Protein AF-A0A9P9IDA0-F1 (afdb_monomer)

Organism: NCBI:txid1079267

Structure (mmCIF, N/CA/C/O backbone):
data_AF-A0A9P9IDA0-F1
#
_entry.id   AF-A0A9P9IDA0-F1
#
loop_
_atom_site.group_PDB
_atom_site.id
_atom_site.type_symbol
_atom_site.label_atom_id
_atom_site.label_alt_id
_atom_site.label_comp_id
_atom_site.label_asym_id
_atom_site.label_entity_id
_atom_site.label_seq_id
_atom_site.pdbx_PDB_ins_code
_atom_site.Cartn_x
_atom_site.Cartn_y
_atom_site.Cartn_z
_atom_site.occupancy
_atom_site.B_iso_or_equiv
_atom_site.auth_seq_id
_atom_site.auth_comp_id
_atom_site.auth_asym_id
_atom_site.auth_atom_id
_atom_site.pdbx_PDB_model_num
ATOM 1 N N . ASN A 1 1 ? 16.414 -9.716 -19.639 1.00 50.94 1 ASN A N 1
ATOM 2 C CA . ASN A 1 1 ? 15.720 -8.803 -18.703 1.0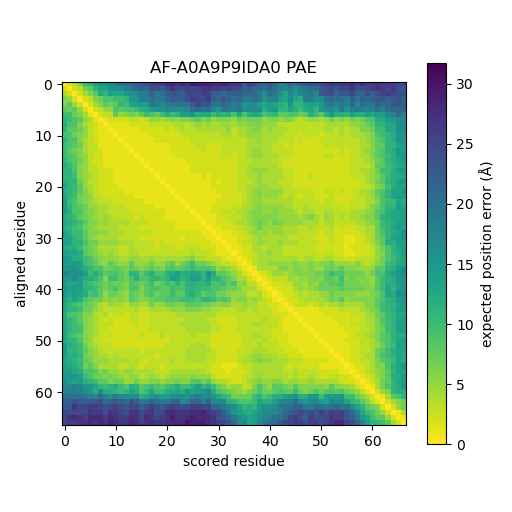0 50.94 1 ASN A CA 1
ATOM 3 C C . ASN A 1 1 ? 14.221 -8.684 -18.954 1.00 50.94 1 ASN A C 1
ATOM 5 O O . ASN A 1 1 ? 13.494 -8.774 -17.984 1.00 50.94 1 ASN A O 1
ATOM 9 N N . TYR A 1 2 ? 13.734 -8.674 -20.202 1.00 45.66 2 TYR A N 1
ATOM 10 C CA . TYR A 1 2 ? 12.297 -8.541 -20.530 1.00 45.66 2 TYR A CA 1
ATOM 11 C C . TYR A 1 2 ? 11.316 -9.496 -19.800 1.00 45.66 2 TYR A C 1
ATOM 13 O O . TYR A 1 2 ? 10.202 -9.109 -19.474 1.00 45.66 2 TYR A O 1
ATOM 21 N N . TYR A 1 3 ? 11.718 -10.737 -19.493 1.00 42.50 3 TYR A N 1
ATOM 22 C CA . TYR A 1 3 ? 10.847 -11.705 -18.802 1.00 42.50 3 TYR A CA 1
ATOM 23 C C . TYR A 1 3 ? 10.836 -11.590 -17.269 1.00 42.50 3 TYR A C 1
ATOM 25 O O . TYR A 1 3 ? 9.889 -12.059 -16.641 1.00 42.50 3 TYR A O 1
ATOM 33 N N . ARG A 1 4 ? 11.869 -10.997 -16.653 1.00 50.97 4 ARG A N 1
ATOM 34 C CA . ARG A 1 4 ? 11.980 -10.906 -15.185 1.00 50.97 4 ARG A CA 1
ATOM 35 C C . ARG A 1 4 ? 11.077 -9.798 -14.634 1.00 50.97 4 ARG A C 1
ATOM 37 O O . ARG A 1 4 ? 10.423 -9.999 -13.617 1.00 50.97 4 ARG A O 1
ATOM 44 N N . ASP A 1 5 ? 10.979 -8.690 -15.359 1.00 56.44 5 ASP A N 1
ATOM 45 C CA . ASP A 1 5 ? 10.230 -7.507 -14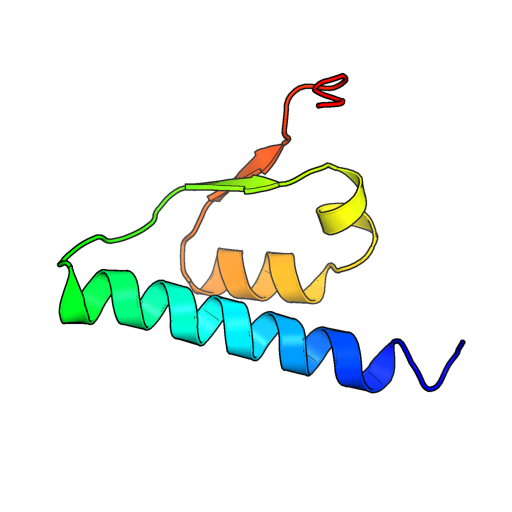.924 1.00 56.44 5 ASP A CA 1
ATOM 46 C C . ASP A 1 5 ? 8.707 -7.700 -15.062 1.00 56.44 5 ASP A C 1
ATOM 48 O O . ASP A 1 5 ? 7.930 -7.155 -14.280 1.00 56.44 5 ASP A O 1
ATOM 52 N N . ASN A 1 6 ? 8.274 -8.565 -15.990 1.00 64.56 6 ASN A N 1
ATOM 53 C CA . ASN A 1 6 ? 6.858 -8.743 -16.329 1.00 64.56 6 ASN A CA 1
ATOM 54 C C . ASN A 1 6 ? 6.028 -9.439 -15.230 1.00 64.56 6 ASN A C 1
ATOM 56 O O . ASN A 1 6 ? 4.830 -9.201 -15.115 1.00 64.56 6 ASN A O 1
ATOM 60 N N . TRP A 1 7 ? 6.654 -10.288 -14.407 1.00 70.44 7 TRP A N 1
ATOM 61 C CA . TRP A 1 7 ? 5.992 -10.964 -13.276 1.00 70.44 7 TRP A CA 1
ATOM 62 C C . TRP A 1 7 ? 6.266 -10.281 -11.938 1.00 70.44 7 TRP A C 1
ATOM 64 O O . TRP A 1 7 ? 5.486 -10.427 -10.996 1.00 70.44 7 TRP A O 1
ATOM 74 N N . LEU A 1 8 ? 7.365 -9.529 -11.853 1.00 79.19 8 LEU A N 1
ATOM 75 C CA . LEU A 1 8 ? 7.793 -8.876 -10.626 1.00 79.19 8 LEU A CA 1
ATOM 76 C C . LEU A 1 8 ? 6.790 -7.813 -10.175 1.00 79.19 8 LEU A C 1
ATOM 78 O O . LEU A 1 8 ? 6.421 -7.793 -9.006 1.00 79.19 8 LEU A O 1
ATOM 82 N N . ILE A 1 9 ? 6.316 -6.970 -11.097 1.00 81.44 9 ILE A N 1
ATOM 83 C CA . ILE A 1 9 ? 5.398 -5.869 -10.773 1.00 81.44 9 ILE A CA 1
ATOM 84 C C . ILE A 1 9 ? 4.055 -6.394 -10.230 1.00 81.44 9 ILE A C 1
ATOM 86 O O . ILE A 1 9 ? 3.682 -5.999 -9.122 1.00 81.44 9 ILE A O 1
ATOM 90 N N . PRO A 1 10 ? 3.347 -7.327 -10.907 1.00 84.94 10 PRO A N 1
ATOM 91 C CA . PRO A 1 10 ? 2.125 -7.913 -10.357 1.00 84.94 10 PRO A CA 1
ATOM 92 C C . PRO A 1 10 ? 2.332 -8.592 -8.998 1.00 84.94 10 PRO A C 1
ATOM 94 O O . PRO A 1 10 ? 1.500 -8.445 -8.102 1.00 84.94 10 PRO A O 1
ATOM 97 N N . ALA A 1 11 ? 3.449 -9.308 -8.823 1.00 87.50 11 ALA A N 1
ATOM 98 C CA . ALA A 1 11 ? 3.771 -9.961 -7.559 1.00 87.50 11 ALA A CA 1
ATOM 99 C C . ALA A 1 11 ? 4.000 -8.942 -6.432 1.00 87.50 11 ALA A C 1
ATOM 101 O O . ALA A 1 11 ? 3.482 -9.121 -5.330 1.00 87.50 11 ALA A O 1
ATOM 102 N N . LEU A 1 12 ? 4.716 -7.849 -6.708 1.00 86.06 12 LEU A N 1
ATOM 103 C CA . LEU A 1 12 ? 4.964 -6.792 -5.732 1.00 86.06 12 LEU A CA 1
ATOM 104 C C . LEU A 1 12 ? 3.657 -6.100 -5.319 1.00 86.06 12 LEU A C 1
ATOM 106 O O . LEU A 1 12 ? 3.398 -5.936 -4.127 1.00 86.06 12 LEU A O 1
ATOM 110 N N . CYS A 1 13 ? 2.799 -5.769 -6.289 1.00 87.50 13 CYS A N 1
ATOM 111 C CA . CYS A 1 13 ? 1.482 -5.189 -6.032 1.00 87.50 13 CYS A CA 1
ATOM 112 C C . CYS A 1 13 ? 0.615 -6.102 -5.153 1.00 87.50 13 CYS A C 1
ATOM 114 O O . CYS A 1 13 ? -0.040 -5.630 -4.218 1.00 87.50 13 CYS A O 1
ATOM 116 N N . LEU A 1 14 ? 0.641 -7.415 -5.406 1.00 91.62 14 LEU A N 1
ATOM 117 C CA . LEU A 1 14 ? -0.091 -8.393 -4.604 1.00 91.62 14 LEU A CA 1
ATOM 118 C C . LEU A 1 14 ? 0.417 -8.431 -3.158 1.00 91.62 14 LEU A C 1
ATOM 120 O O . LEU A 1 14 ? -0.385 -8.370 -2.226 1.00 91.62 14 LEU A O 1
ATOM 124 N N . VAL A 1 15 ? 1.738 -8.499 -2.967 1.00 91.12 15 VAL A N 1
ATOM 125 C CA . VAL A 1 15 ? 2.361 -8.532 -1.636 1.00 91.12 15 VAL A CA 1
ATOM 126 C C . VAL A 1 15 ? 2.016 -7.275 -0.840 1.00 91.12 15 VAL A C 1
ATOM 128 O O . VAL A 1 15 ? 1.597 -7.385 0.312 1.00 91.12 15 VAL A O 1
ATOM 131 N N . ILE A 1 16 ? 2.123 -6.094 -1.454 1.00 90.00 16 ILE A N 1
ATOM 132 C CA . ILE A 1 16 ? 1.793 -4.816 -0.808 1.00 90.00 16 ILE A CA 1
ATOM 133 C C . ILE A 1 16 ? 0.317 -4.782 -0.412 1.00 90.00 16 ILE A C 1
ATOM 135 O O . ILE A 1 16 ? -0.008 -4.478 0.735 1.00 90.00 16 ILE A O 1
ATOM 139 N N . THR A 1 17 ? -0.579 -5.161 -1.323 1.00 92.56 17 THR A N 1
ATOM 140 C CA . THR A 1 17 ? -2.023 -5.198 -1.050 1.00 92.56 17 THR A CA 1
ATOM 141 C C . THR A 1 17 ? -2.346 -6.129 0.116 1.00 92.56 17 THR A C 1
ATOM 143 O O . THR A 1 17 ? -3.116 -5.778 1.011 1.00 92.56 17 THR A O 1
ATOM 146 N N . TYR A 1 18 ? -1.740 -7.318 0.135 1.00 95.12 18 TYR A N 1
ATOM 147 C CA . TYR A 1 18 ? -1.966 -8.299 1.189 1.00 95.12 18 TYR A CA 1
ATOM 148 C C . TYR A 1 18 ? -1.434 -7.820 2.543 1.00 95.12 18 TYR A C 1
ATOM 150 O O . TYR A 1 18 ? -2.134 -7.921 3.549 1.00 95.12 18 TYR A O 1
ATOM 158 N N . PHE A 1 19 ? -0.236 -7.234 2.560 1.00 92.56 19 PHE A N 1
ATO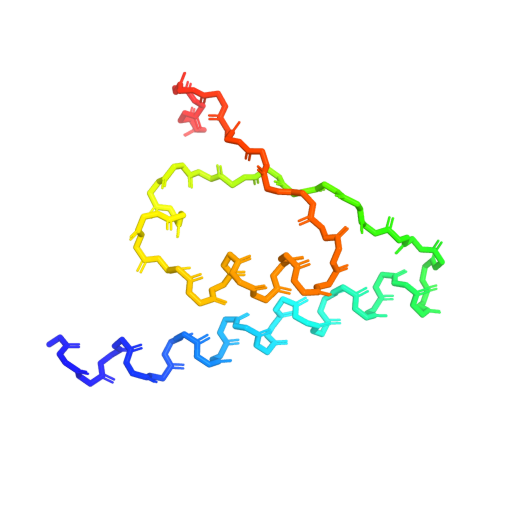M 159 C CA . PHE A 1 19 ? 0.354 -6.644 3.757 1.00 92.56 19 PHE A CA 1
ATOM 160 C C . PHE A 1 19 ? -0.536 -5.544 4.353 1.00 92.56 19 PHE A C 1
ATOM 162 O O . PHE A 1 19 ? -0.858 -5.588 5.540 1.00 92.56 19 PHE A O 1
ATOM 169 N N . LEU A 1 20 ? -1.003 -4.604 3.526 1.00 93.06 20 LEU A N 1
ATOM 170 C CA . LEU A 1 20 ? -1.902 -3.530 3.960 1.00 93.06 20 LEU A CA 1
ATOM 171 C C . LEU A 1 20 ? -3.209 -4.081 4.538 1.00 93.06 20 LEU A C 1
ATOM 173 O O . LEU A 1 20 ? -3.665 -3.629 5.588 1.00 93.06 20 LEU A O 1
ATOM 177 N N . LYS A 1 21 ? -3.779 -5.102 3.892 1.00 94.56 21 LYS A N 1
ATOM 178 C CA . LYS A 1 21 ? -5.005 -5.752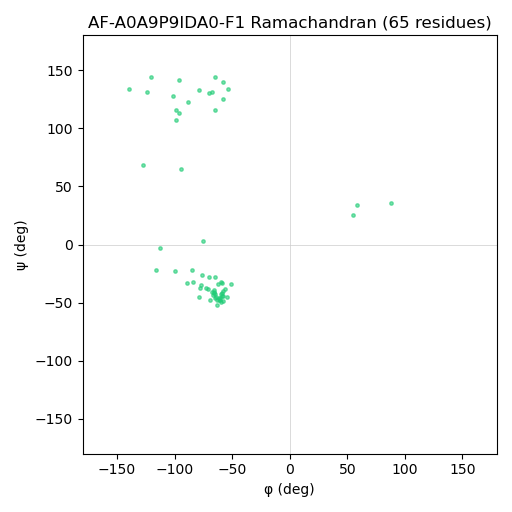 4.357 1.00 94.56 21 LYS A CA 1
ATOM 179 C C . LYS A 1 21 ? -4.814 -6.475 5.688 1.00 94.56 21 LYS A C 1
ATOM 181 O O . LYS A 1 21 ? -5.704 -6.414 6.532 1.00 94.56 21 LYS A O 1
ATOM 186 N N . ILE A 1 22 ? -3.677 -7.142 5.897 1.00 96.44 22 ILE A N 1
ATOM 187 C CA . ILE A 1 22 ? -3.350 -7.766 7.187 1.00 96.44 22 ILE A CA 1
ATOM 188 C C . ILE A 1 22 ? -3.315 -6.711 8.289 1.00 96.44 22 ILE A C 1
ATOM 190 O O . ILE A 1 22 ? -3.951 -6.901 9.324 1.00 96.44 22 ILE A O 1
ATOM 194 N N . LEU A 1 23 ? -2.610 -5.600 8.066 1.00 94.81 23 LEU A N 1
ATOM 195 C CA . LEU A 1 23 ? -2.517 -4.520 9.048 1.00 94.81 23 LEU A CA 1
ATOM 196 C C . LEU A 1 23 ? -3.894 -3.964 9.415 1.00 94.81 23 LEU A C 1
ATOM 198 O O . LEU A 1 23 ? -4.193 -3.801 10.598 1.00 94.81 23 LEU A O 1
ATOM 202 N N . GLU A 1 24 ? -4.754 -3.743 8.423 1.00 94.81 24 GLU A N 1
ATOM 203 C CA . GLU A 1 24 ? -6.092 -3.208 8.662 1.00 94.81 24 GLU A CA 1
ATOM 204 C C . GLU A 1 24 ? -6.994 -4.217 9.385 1.00 94.81 24 GLU A C 1
ATOM 206 O O . GLU A 1 24 ? -7.621 -3.871 10.382 1.00 94.81 24 GLU A O 1
ATOM 211 N N . VAL A 1 25 ? -7.041 -5.472 8.929 1.00 96.00 25 VAL A N 1
ATOM 212 C CA . VAL A 1 25 ? -7.989 -6.477 9.441 1.00 96.00 25 VAL A CA 1
ATOM 213 C C . VAL A 1 25 ? -7.541 -7.076 10.770 1.00 96.00 25 VAL A C 1
ATOM 215 O O . VAL A 1 25 ? -8.358 -7.242 11.671 1.00 96.00 25 VAL A O 1
ATOM 218 N N . GLN A 1 26 ? -6.266 -7.442 10.895 1.00 96.75 26 GLN A N 1
ATOM 219 C CA . GLN A 1 26 ? -5.770 -8.15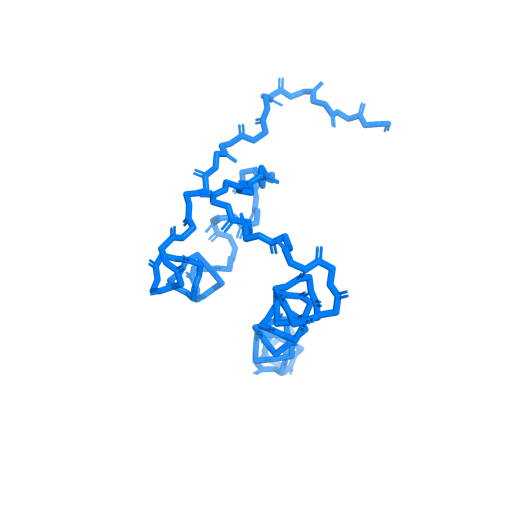9 12.072 1.00 96.75 26 GLN A CA 1
ATOM 220 C C . GLN A 1 26 ? -5.310 -7.209 13.172 1.00 96.75 26 GLN A C 1
ATOM 222 O O . GLN A 1 26 ? -5.467 -7.519 14.350 1.00 96.75 26 GLN A O 1
ATOM 227 N N . TYR A 1 27 ? -4.765 -6.052 12.796 1.00 95.25 27 TYR A N 1
ATOM 228 C CA . TYR A 1 27 ? -4.154 -5.126 13.746 1.00 95.25 27 TYR A CA 1
ATOM 229 C C . TYR A 1 27 ? -4.928 -3.812 13.895 1.00 95.25 27 TYR A C 1
ATOM 231 O O . TYR A 1 27 ? -4.554 -2.991 14.727 1.00 95.25 27 TYR A O 1
ATOM 239 N N . SER A 1 28 ? -6.014 -3.596 13.135 1.00 94.75 28 SER A N 1
ATOM 240 C CA . SER A 1 28 ? -6.753 -2.320 13.102 1.00 94.75 28 SER A CA 1
ATOM 241 C C . SER A 1 28 ? -5.860 -1.112 12.772 1.00 94.75 28 SER A C 1
ATOM 243 O O . SER A 1 28 ? -6.161 0.025 13.140 1.00 94.75 28 SER A O 1
ATOM 245 N N . ILE A 1 29 ? -4.747 -1.345 12.067 1.00 94.25 29 ILE A N 1
ATOM 246 C CA . ILE A 1 29 ? -3.791 -0.320 11.652 1.00 94.25 29 ILE A CA 1
ATOM 247 C C . ILE A 1 29 ? -4.081 0.048 10.203 1.00 94.25 29 ILE A C 1
ATOM 249 O O . ILE A 1 29 ? -3.885 -0.749 9.288 1.00 94.25 29 ILE A O 1
ATOM 253 N N . LYS A 1 30 ? -4.487 1.298 9.982 1.00 92.88 30 LYS A N 1
ATOM 254 C CA . LYS A 1 30 ? -4.651 1.851 8.638 1.00 92.88 30 LYS A CA 1
ATOM 255 C C . LYS A 1 30 ? -3.430 2.683 8.263 1.00 92.88 30 LYS A C 1
ATOM 257 O O . LYS A 1 30 ? -3.249 3.792 8.769 1.00 92.88 30 LYS A O 1
ATOM 262 N N . ILE A 1 31 ? -2.608 2.152 7.364 1.00 91.25 31 ILE A N 1
ATOM 263 C CA . ILE A 1 31 ? -1.461 2.879 6.816 1.00 91.25 31 ILE A CA 1
ATOM 264 C C . ILE A 1 31 ? -1.959 4.035 5.948 1.00 91.25 31 ILE A C 1
ATOM 266 O O . ILE A 1 31 ? -2.830 3.858 5.101 1.00 91.25 31 ILE A O 1
ATOM 270 N N . LYS A 1 32 ? -1.408 5.228 6.182 1.00 91.12 32 LYS A N 1
ATOM 271 C CA . LYS A 1 32 ? -1.700 6.445 5.406 1.00 91.12 32 LYS A CA 1
ATOM 272 C C . LYS A 1 32 ? -0.490 6.980 4.654 1.00 91.12 32 LYS A C 1
ATOM 274 O O . LYS A 1 32 ? -0.663 7.727 3.701 1.00 91.12 32 LYS A O 1
ATOM 279 N N . VAL A 1 33 ? 0.714 6.623 5.096 1.00 88.62 33 VAL A N 1
ATOM 280 C CA . VAL A 1 33 ? 1.975 7.109 4.538 1.00 88.62 33 VAL A CA 1
ATOM 281 C C . VAL A 1 33 ? 2.958 5.948 4.475 1.00 88.62 33 VAL A C 1
ATOM 283 O O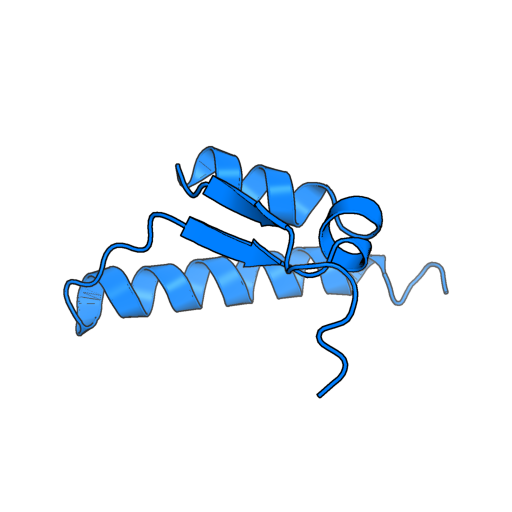 . VAL A 1 33 ? 3.097 5.211 5.451 1.00 88.62 33 VAL A O 1
ATOM 286 N N . ILE A 1 34 ? 3.640 5.798 3.343 1.00 87.38 34 ILE A N 1
ATOM 287 C CA . ILE A 1 34 ? 4.776 4.891 3.169 1.00 87.38 34 ILE A CA 1
ATOM 288 C C . ILE A 1 34 ? 5.960 5.714 2.674 1.00 87.38 34 ILE A C 1
ATOM 290 O O . ILE A 1 34 ? 5.835 6.484 1.723 1.00 87.38 34 ILE A O 1
ATOM 294 N N . LYS A 1 35 ? 7.113 5.536 3.322 1.00 83.88 35 LYS A N 1
ATOM 295 C CA . LYS A 1 35 ? 8.380 6.104 2.862 1.00 83.88 35 LYS A CA 1
ATOM 296 C C . LYS A 1 35 ? 9.047 5.134 1.897 1.00 83.88 35 LYS A C 1
ATOM 298 O O . LYS A 1 35 ? 9.299 3.987 2.264 1.00 83.88 35 LYS A O 1
ATOM 303 N N . CYS A 1 36 ? 9.319 5.596 0.684 1.00 77.38 36 CYS A N 1
ATOM 304 C CA . CYS A 1 36 ? 9.938 4.811 -0.377 1.00 77.38 36 CYS A CA 1
ATOM 305 C C . CYS A 1 36 ? 11.251 5.453 -0.816 1.00 77.38 36 CYS A C 1
ATOM 307 O O . CYS A 1 36 ? 11.366 6.676 -0.888 1.00 77.38 36 CYS A O 1
ATOM 309 N N . ASN A 1 37 ? 12.234 4.618 -1.160 1.00 77.56 37 ASN A N 1
ATOM 310 C CA . ASN A 1 37 ? 13.435 5.111 -1.822 1.00 77.56 37 ASN A CA 1
ATOM 311 C C . ASN A 1 37 ? 13.073 5.665 -3.211 1.00 77.56 37 ASN A C 1
ATOM 313 O O . ASN A 1 37 ? 12.209 5.099 -3.885 1.00 77.56 37 ASN A O 1
ATOM 317 N N . ASN A 1 38 ? 13.746 6.735 -3.638 1.00 67.69 38 ASN A N 1
ATOM 318 C CA . ASN A 1 38 ? 13.441 7.440 -4.890 1.00 67.69 38 ASN A CA 1
ATOM 319 C C . ASN A 1 38 ? 13.491 6.493 -6.097 1.00 67.69 38 ASN A C 1
ATOM 321 O O . ASN A 1 38 ? 12.611 6.516 -6.950 1.00 67.69 38 ASN A O 1
ATOM 325 N N . GLU A 1 39 ? 14.451 5.567 -6.088 1.00 68.62 39 GLU A N 1
ATOM 326 C CA . GLU A 1 39 ? 14.627 4.558 -7.134 1.00 68.62 39 GLU A CA 1
ATOM 327 C C . GLU A 1 39 ? 13.390 3.664 -7.318 1.00 68.62 39 GLU A C 1
ATOM 329 O O . GLU A 1 39 ? 13.086 3.254 -8.430 1.00 68.62 39 GLU A O 1
ATOM 334 N N . ILE A 1 40 ? 12.628 3.372 -6.257 1.00 67.75 40 ILE A N 1
ATOM 335 C CA . ILE A 1 40 ? 11.437 2.511 -6.354 1.00 67.75 40 ILE A CA 1
ATOM 336 C C . ILE A 1 40 ? 10.296 3.243 -7.065 1.00 67.75 40 ILE A C 1
ATOM 338 O O . ILE A 1 40 ? 9.558 2.626 -7.831 1.00 67.75 40 ILE A O 1
ATOM 342 N N . ILE A 1 41 ? 10.161 4.547 -6.821 1.00 67.75 41 ILE A N 1
ATOM 343 C CA . ILE A 1 41 ? 9.123 5.382 -7.436 1.00 67.75 41 ILE A CA 1
ATOM 344 C C . ILE A 1 41 ? 9.375 5.510 -8.938 1.00 67.75 41 ILE A C 1
ATOM 346 O O . ILE A 1 41 ? 8.437 5.389 -9.723 1.00 67.75 41 ILE A O 1
ATOM 350 N N . ASP A 1 42 ? 10.638 5.683 -9.325 1.00 70.75 42 ASP A N 1
ATOM 351 C CA . ASP A 1 42 ? 11.026 5.855 -10.724 1.00 70.75 42 ASP A CA 1
ATOM 352 C C . ASP A 1 42 ? 11.019 4.529 -11.507 1.00 70.75 42 ASP A C 1
ATOM 354 O O . ASP A 1 42 ? 10.663 4.507 -12.685 1.00 70.75 42 ASP A O 1
ATOM 358 N N . ILE A 1 43 ? 11.379 3.409 -10.865 1.00 73.88 43 ILE A N 1
ATOM 359 C CA . ILE A 1 43 ? 11.467 2.092 -11.521 1.00 73.88 43 ILE A CA 1
ATOM 360 C C . ILE A 1 43 ? 10.100 1.386 -11.587 1.00 73.88 43 ILE A C 1
ATOM 362 O O . ILE A 1 43 ? 9.841 0.654 -12.544 1.00 73.88 43 ILE A O 1
ATOM 366 N N . TYR A 1 44 ? 9.211 1.592 -10.607 1.00 80.44 44 TYR A N 1
ATOM 367 C CA . TYR A 1 44 ? 7.9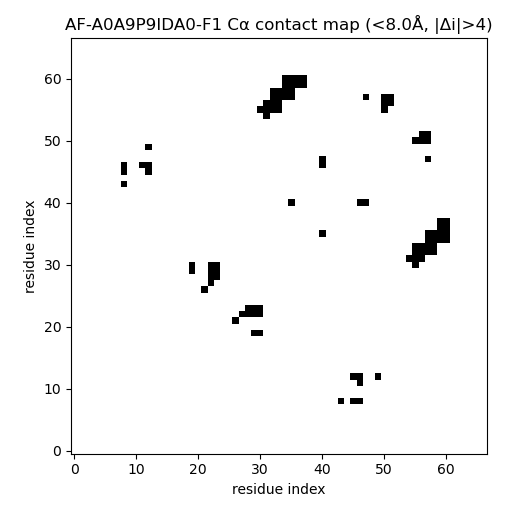53 0.841 -10.483 1.00 80.44 44 TYR A CA 1
ATOM 368 C C . TYR A 1 44 ? 6.716 1.751 -10.350 1.00 80.44 44 TYR A C 1
ATOM 370 O O . TYR A 1 44 ? 6.047 1.751 -9.310 1.00 80.44 44 TYR A O 1
ATOM 378 N N . PRO A 1 45 ? 6.338 2.493 -11.407 1.00 81.56 45 PRO A N 1
ATOM 379 C CA . PRO A 1 45 ? 5.220 3.438 -11.358 1.00 81.56 45 PRO A CA 1
ATOM 380 C C . PRO A 1 45 ? 3.874 2.779 -11.014 1.00 81.56 45 PRO A C 1
ATOM 382 O O . PRO A 1 45 ? 3.068 3.384 -10.310 1.00 81.56 45 PRO A O 1
ATOM 385 N N . GLN A 1 46 ? 3.639 1.520 -11.412 1.00 85.94 46 GLN A N 1
ATOM 386 C CA . GLN A 1 46 ? 2.381 0.821 -11.099 1.00 85.94 46 GLN A CA 1
ATOM 387 C C . GLN A 1 46 ? 2.198 0.577 -9.594 1.00 85.94 46 GLN A C 1
ATOM 389 O O . GLN A 1 46 ? 1.076 0.514 -9.094 1.00 85.94 46 GLN A O 1
ATOM 394 N N . VAL A 1 47 ? 3.298 0.451 -8.848 1.00 83.56 47 VAL A N 1
ATOM 395 C CA . VAL A 1 47 ? 3.258 0.304 -7.388 1.00 83.56 47 VAL A CA 1
ATOM 396 C C . VAL A 1 47 ? 2.840 1.624 -6.744 1.00 83.56 47 VAL A C 1
ATOM 398 O O . VAL A 1 47 ? 2.064 1.636 -5.793 1.00 83.56 47 VAL A O 1
ATOM 401 N N . VAL A 1 48 ? 3.310 2.746 -7.288 1.00 84.44 48 VAL A N 1
ATOM 402 C CA . VAL A 1 48 ? 2.926 4.088 -6.834 1.00 84.44 48 VAL A CA 1
ATOM 403 C C . VAL A 1 48 ? 1.445 4.350 -7.110 1.00 84.44 48 VAL A C 1
ATOM 405 O O . VAL A 1 48 ? 0.750 4.889 -6.248 1.00 84.44 48 VAL A O 1
ATOM 408 N N . GLU A 1 49 ? 0.939 3.929 -8.271 1.00 87.69 49 GLU A N 1
ATOM 409 C CA . GLU A 1 49 ? -0.489 4.002 -8.602 1.00 87.69 49 GLU A CA 1
ATOM 410 C C . GLU A 1 49 ? -1.342 3.186 -7.625 1.00 87.69 49 GLU A C 1
ATOM 412 O O . GLU A 1 49 ? -2.279 3.732 -7.046 1.00 87.69 49 GLU A O 1
ATOM 417 N N . LEU A 1 50 ? -0.959 1.937 -7.334 1.00 89.75 50 LEU A N 1
ATOM 418 C CA . LEU A 1 50 ? -1.643 1.098 -6.342 1.00 89.75 50 LEU A CA 1
ATOM 419 C C . LEU A 1 50 ? -1.747 1.782 -4.968 1.00 89.75 50 LEU A C 1
ATOM 421 O O . LEU A 1 50 ? -2.797 1.747 -4.317 1.00 89.75 50 LEU A O 1
ATOM 425 N N . LEU A 1 51 ? -0.653 2.390 -4.502 1.00 88.81 51 LEU A N 1
ATOM 426 C CA . LEU A 1 51 ? -0.624 3.096 -3.221 1.00 88.81 51 LEU A CA 1
ATOM 427 C C . LEU A 1 51 ? -1.533 4.329 -3.246 1.00 88.81 51 LEU A C 1
ATOM 429 O O . LEU A 1 51 ? -2.296 4.545 -2.301 1.00 88.81 51 LEU A O 1
ATOM 433 N N . ARG A 1 52 ? -1.521 5.088 -4.346 1.00 88.31 52 ARG A N 1
ATOM 434 C CA . ARG A 1 52 ? -2.404 6.242 -4.544 1.00 88.31 52 ARG A CA 1
ATOM 435 C C . ARG A 1 52 ? -3.878 5.836 -4.530 1.00 88.31 52 ARG A C 1
ATOM 437 O O . ARG A 1 52 ? -4.659 6.471 -3.820 1.00 88.31 52 ARG A O 1
ATOM 444 N N . ASP A 1 53 ? -4.246 4.770 -5.235 1.00 90.62 53 ASP A N 1
ATOM 445 C CA . ASP A 1 53 ? -5.616 4.237 -5.271 1.00 90.62 53 ASP A CA 1
ATOM 446 C C . ASP A 1 53 ? -6.072 3.761 -3.887 1.00 90.62 53 ASP A C 1
ATOM 448 O O . ASP A 1 53 ? -7.219 3.963 -3.479 1.00 90.62 53 ASP A O 1
ATOM 452 N N . SER A 1 54 ? -5.131 3.229 -3.107 1.00 87.06 54 SER A N 1
ATOM 453 C CA . SER A 1 54 ? -5.329 2.851 -1.705 1.00 87.06 54 SER A CA 1
ATOM 454 C C . SER A 1 54 ? -5.365 4.051 -0.741 1.00 87.06 54 SER A C 1
ATOM 456 O O . SER A 1 54 ? -5.492 3.863 0.470 1.00 87.06 54 SER A O 1
ATOM 458 N N . ARG A 1 55 ? -5.287 5.290 -1.253 1.00 89.88 55 ARG A N 1
ATOM 459 C CA . ARG A 1 55 ? -5.215 6.556 -0.496 1.00 89.88 55 ARG A CA 1
ATOM 460 C C . ARG A 1 55 ? -4.020 6.633 0.460 1.00 89.88 55 ARG A C 1
ATOM 462 O O . ARG A 1 55 ? -4.115 7.234 1.531 1.00 89.88 55 ARG A O 1
ATOM 469 N N . ILE A 1 56 ? -2.903 6.028 0.068 1.00 89.75 56 ILE A N 1
ATOM 470 C CA . ILE A 1 56 ? -1.633 6.050 0.791 1.00 89.75 56 ILE A CA 1
ATOM 471 C C . ILE A 1 56 ? -0.710 7.070 0.126 1.00 89.75 56 ILE A C 1
ATOM 473 O O . ILE A 1 56 ? -0.481 7.031 -1.081 1.00 89.75 56 ILE A O 1
ATOM 477 N N . LEU A 1 57 ? -0.169 7.984 0.926 1.00 86.44 57 LEU A N 1
ATOM 478 C CA . LEU A 1 57 ? 0.827 8.950 0.484 1.00 86.44 57 LEU A CA 1
ATOM 479 C C . LEU A 1 57 ? 2.203 8.286 0.414 1.00 86.44 57 LEU A C 1
ATOM 481 O O . LEU A 1 57 ? 2.629 7.612 1.352 1.00 86.44 57 LEU A O 1
ATOM 485 N N . THR A 1 58 ? 2.907 8.503 -0.689 1.00 83.50 58 THR A N 1
ATOM 486 C CA . THR A 1 58 ? 4.301 8.091 -0.852 1.00 83.50 58 THR A CA 1
ATOM 487 C C . THR A 1 58 ? 5.206 9.267 -0.526 1.00 83.50 58 THR A C 1
ATOM 489 O O . THR A 1 58 ? 5.208 10.267 -1.245 1.00 83.50 58 THR A O 1
ATOM 492 N N . GLU A 1 59 ? 5.971 9.152 0.550 1.00 83.50 59 GLU A N 1
ATOM 493 C CA . GLU A 1 59 ? 7.020 10.108 0.890 1.00 83.50 59 GLU A CA 1
ATOM 494 C C . GLU A 1 59 ? 8.369 9.592 0.395 1.00 83.50 59 GLU A C 1
ATOM 496 O O . GLU A 1 59 ? 8.661 8.397 0.476 1.00 83.50 59 GLU A O 1
ATOM 501 N N . LEU A 1 60 ? 9.203 10.502 -0.098 1.00 73.56 60 LEU A N 1
ATOM 502 C CA . LEU A 1 60 ? 10.579 10.178 -0.448 1.00 73.56 60 LEU A CA 1
ATOM 503 C C . LEU A 1 60 ? 11.367 9.924 0.837 1.00 73.56 60 LEU A C 1
ATO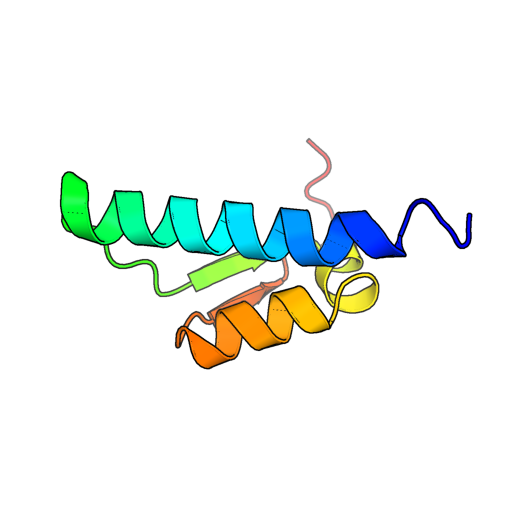M 505 O O . LEU A 1 60 ? 11.335 10.727 1.776 1.00 73.56 60 LEU A O 1
ATOM 509 N N . SER A 1 61 ? 12.092 8.811 0.883 1.00 66.81 61 SER A N 1
ATOM 510 C CA . SER A 1 61 ? 13.148 8.628 1.872 1.00 66.81 61 SER A CA 1
ATOM 511 C C . SER A 1 61 ? 14.163 9.762 1.717 1.00 66.81 61 SER A C 1
ATOM 513 O O . SER A 1 61 ? 14.480 10.168 0.598 1.00 66.81 61 SER A O 1
ATOM 515 N N . ALA A 1 62 ? 14.667 10.295 2.832 1.00 62.78 62 ALA A N 1
ATOM 516 C CA . ALA A 1 62 ? 15.680 11.343 2.779 1.00 62.78 62 ALA A CA 1
ATOM 517 C C . ALA A 1 62 ? 16.868 10.869 1.916 1.00 62.78 62 ALA A C 1
ATOM 519 O O . ALA A 1 62 ? 17.318 9.727 2.094 1.00 62.78 62 ALA A O 1
ATOM 520 N N . PRO A 1 63 ? 17.376 11.707 0.990 1.00 51.84 63 PRO A N 1
ATOM 521 C CA . PRO A 1 63 ? 18.549 11.348 0.210 1.00 51.84 63 PRO A CA 1
ATOM 522 C C . PRO A 1 63 ? 19.686 11.059 1.196 1.00 51.84 63 PRO A C 1
ATOM 524 O O . PRO A 1 63 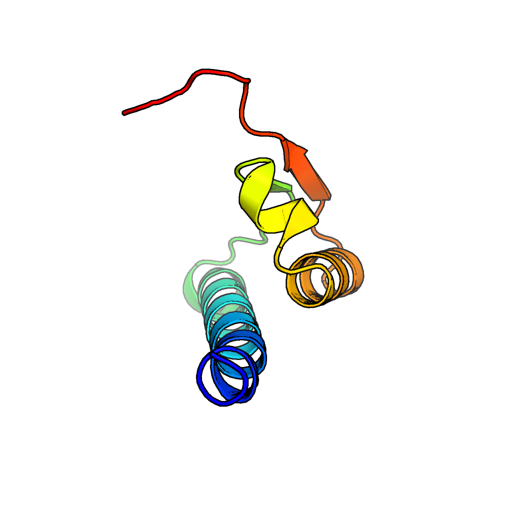? 19.979 11.888 2.056 1.00 51.84 63 PRO A O 1
ATOM 527 N N . ASN A 1 64 ? 20.287 9.872 1.079 1.00 49.59 64 ASN A N 1
ATOM 528 C CA . ASN A 1 64 ? 21.411 9.370 1.888 1.00 49.59 64 ASN A CA 1
ATOM 529 C C . ASN A 1 64 ? 21.074 8.641 3.202 1.00 49.59 64 ASN A C 1
ATOM 531 O O . ASN A 1 64 ? 21.862 8.699 4.142 1.00 49.59 64 ASN A O 1
ATOM 535 N N . THR A 1 65 ? 19.984 7.871 3.269 1.00 50.47 65 THR A N 1
ATOM 536 C CA . THR A 1 65 ? 19.909 6.785 4.274 1.00 50.47 65 THR A CA 1
ATOM 537 C C . THR A 1 65 ? 20.359 5.466 3.638 1.00 50.47 65 THR A C 1
ATOM 539 O O . THR A 1 65 ? 19.565 4.553 3.435 1.00 50.47 65 THR A O 1
ATOM 542 N N . GLN A 1 66 ? 21.639 5.386 3.250 1.00 46.22 66 GLN A N 1
ATOM 543 C CA . GLN A 1 66 ? 22.308 4.085 3.157 1.00 46.22 66 GLN A CA 1
ATOM 544 C C . GLN A 1 66 ? 22.370 3.541 4.587 1.00 46.22 66 GLN A C 1
ATOM 546 O O . GLN A 1 66 ? 22.954 4.188 5.457 1.00 46.22 66 GLN A O 1
ATOM 551 N N . ALA A 1 67 ? 21.687 2.424 4.832 1.00 47.84 67 ALA A N 1
ATOM 552 C CA . ALA A 1 67 ? 21.929 1.613 6.019 1.00 47.84 67 ALA A CA 1
ATOM 553 C C . ALA A 1 67 ? 23.292 0.919 5.901 1.00 47.84 67 ALA A C 1
ATOM 555 O O . ALA A 1 67 ? 23.651 0.546 4.758 1.00 47.84 67 ALA A O 1
#

Secondary structure (DSSP, 8-state):
-HHHHHHHHHHHHHHHHHHHHHHHHHH-----EEEE-HHHHHH-HHHHHHHHHTT-EEEEPPTT---

Mean predicted aligned error: 7.37 Å

Radius of gyration: 13.14 Å; Cα contacts (8 Å, |Δi|>4): 50; chains: 1; bounding box: 30×23×34 Å

Foldseek 3Di:
DVVVVVVVLVVVLVVVVVVQVCCCPVVVDHAAEDEDAPCCCVVHVVSVVSCVVSNHHYHYDDPDPPD

Sequence (67 aa):
NYYRDNWLIPALCLVITYFLKILEVQYSIKIKVIKCNNEIIDIYPQVVELLRDSRILTELSAPNTQA

pLDDT: mean 79.53, std 15.38, range [42.5, 96.75]

Solvent-accessible surface area (backbone atoms only — not comparable to full-atom values): 4052 Å² total; per-residue (Å²): 112,80,76,63,59,70,55,46,55,62,52,50,48,49,51,52,53,49,53,53,48,46,34,37,74,79,65,69,40,77,78,50,69,46,75,39,55,65,67,54,56,75,74,37,53,70,53,53,50,53,35,48,76,68,64,27,45,78,42,71,46,67,89,83,74,78,128

Nearest PDB structures (foldseek):
  6vlh-assembly1_A  TM=6.092E-01  e=2.151E-01  Human immunodeficiency virus 1
  6vka-assembly1_A  TM=6.020E-01  e=2.836E-01  Human immunodeficiency virus 1
  6vx2-assembly1_A-2  TM=6.188E-01  e=6.494E-01  Human immunodeficiency virus 1
  6put-assembly1_A-2  TM=6.105E-01  e=1.209E+00  Saccharolobus solfataricus P2
  5gaf-assembly1_i  TM=5.493E-01  e=9.828E-01  Escherichia coli